Protein AF-D5AR14-F1 (afdb_monomer)

Solvent-accessible surface area (backbone atoms only — not comparable to full-atom values): 4590 Å² total; per-residue (Å²): 142,84,81,80,82,78,88,74,90,72,55,76,80,64,60,74,76,48,94,81,49,70,68,60,55,51,50,51,57,45,25,63,72,44,46,78,48,75,50,72,48,72,48,65,57,95,94,38,84,74,43,83,41,83,44,78,47,78,48,48,34,73,70,53,56,65,74,76,118

Structure (mmCIF, N/CA/C/O backbone):
data_AF-D5AR14-F1
#
_entry.id   AF-D5AR14-F1
#
loop_
_atom_site.group_PDB
_atom_site.id
_atom_site.type_symbol
_atom_site.label_atom_id
_atom_site.label_alt_id
_atom_site.label_comp_id
_atom_site.label_asym_id
_atom_site.label_entity_id
_atom_site.label_seq_id
_atom_site.pdbx_PDB_ins_code
_atom_site.Cartn_x
_atom_site.Cartn_y
_atom_site.Cartn_z
_atom_site.occupancy
_atom_site.B_iso_or_equiv
_atom_site.auth_seq_id
_atom_site.auth_comp_id
_atom_site.auth_asym_id
_atom_site.auth_atom_id
_atom_site.pdbx_PDB_model_num
ATOM 1 N N . MET A 1 1 ? -12.064 14.757 -7.058 1.00 40.84 1 MET A N 1
ATOM 2 C CA . MET A 1 1 ? -10.797 14.008 -7.128 1.00 40.84 1 MET A CA 1
ATOM 3 C C . MET A 1 1 ? -11.077 12.696 -6.433 1.00 40.84 1 MET A C 1
ATOM 5 O O . MET A 1 1 ? -10.999 12.643 -5.220 1.00 40.84 1 MET A O 1
ATOM 9 N N . ASP A 1 2 ? -11.573 11.723 -7.187 1.00 46.09 2 ASP A N 1
ATOM 10 C CA . ASP A 1 2 ? -11.990 10.420 -6.666 1.00 46.09 2 ASP A CA 1
ATOM 11 C C . ASP A 1 2 ? -11.417 9.387 -7.636 1.00 46.09 2 ASP A C 1
ATOM 13 O O . ASP A 1 2 ? -12.064 8.975 -8.596 1.00 46.09 2 ASP A O 1
ATOM 17 N N . ASP A 1 3 ? -10.123 9.114 -7.474 1.00 45.38 3 ASP A N 1
ATOM 18 C CA . ASP A 1 3 ? -9.416 8.085 -8.233 1.00 45.38 3 ASP A CA 1
ATOM 19 C C . ASP A 1 3 ? -9.283 6.875 -7.310 1.00 45.38 3 ASP A C 1
ATOM 21 O O . ASP A 1 3 ? -8.309 6.689 -6.579 1.00 45.38 3 ASP A O 1
ATOM 25 N N . ARG A 1 4 ? -10.380 6.123 -7.219 1.00 53.78 4 ARG A N 1
ATOM 26 C CA . ARG A 1 4 ? -10.498 4.946 -6.361 1.00 53.78 4 ARG A CA 1
ATOM 27 C C . ARG A 1 4 ? -9.668 3.823 -6.974 1.00 53.78 4 ARG A C 1
ATOM 29 O O . ARG A 1 4 ? -10.173 3.022 -7.760 1.00 53.78 4 ARG A O 1
ATOM 36 N N . PHE A 1 5 ? -8.389 3.791 -6.616 1.00 46.16 5 PHE A N 1
ATOM 37 C CA . PHE A 1 5 ? -7.463 2.729 -6.985 1.00 46.16 5 PHE A CA 1
ATOM 38 C C . PHE A 1 5 ? -7.962 1.398 -6.402 1.00 46.16 5 PHE A C 1
ATOM 40 O O . PHE A 1 5 ? -7.879 1.149 -5.201 1.00 46.16 5 PHE A O 1
ATOM 47 N N . SER A 1 6 ? -8.555 0.557 -7.251 1.00 53.38 6 SER A N 1
ATOM 48 C CA . SER A 1 6 ? -9.032 -0.773 -6.872 1.00 53.38 6 SER A CA 1
ATOM 49 C C . SER A 1 6 ? -7.924 -1.784 -7.139 1.00 53.38 6 SER A C 1
ATOM 51 O O . SER A 1 6 ? -7.676 -2.158 -8.283 1.00 53.38 6 SER A O 1
ATOM 53 N N . LEU A 1 7 ? -7.245 -2.215 -6.074 1.00 52.88 7 LEU A N 1
ATOM 54 C CA . LEU A 1 7 ? -6.289 -3.312 -6.150 1.00 52.88 7 LEU A CA 1
ATOM 55 C C . LEU A 1 7 ? -7.062 -4.635 -6.109 1.00 52.88 7 LEU A C 1
ATOM 57 O O . LEU A 1 7 ? -7.639 -4.998 -5.084 1.00 52.88 7 LEU A O 1
ATOM 61 N N . ARG A 1 8 ? -7.084 -5.352 -7.233 1.00 64.94 8 ARG A N 1
ATOM 62 C CA . ARG A 1 8 ? -7.583 -6.728 -7.310 1.00 64.94 8 ARG A CA 1
ATOM 63 C C . ARG A 1 8 ? -6.378 -7.662 -7.370 1.00 64.94 8 ARG A C 1
ATOM 65 O O . ARG A 1 8 ? -5.481 -7.457 -8.182 1.00 64.94 8 ARG A O 1
ATOM 72 N N . LEU A 1 9 ? -6.351 -8.666 -6.498 1.00 62.00 9 LEU A N 1
ATOM 73 C CA . LEU A 1 9 ? -5.373 -9.745 -6.587 1.00 62.00 9 LEU A CA 1
ATOM 74 C C . LEU A 1 9 ? -5.791 -10.656 -7.740 1.00 62.00 9 LEU A C 1
ATOM 76 O O . LEU A 1 9 ? -6.882 -11.224 -7.705 1.00 62.00 9 LEU A O 1
ATOM 80 N N . PHE A 1 10 ? -4.940 -10.743 -8.756 1.00 65.50 10 PHE A N 1
ATOM 81 C CA . PHE A 1 10 ? -5.122 -11.645 -9.885 1.00 65.50 10 PHE A CA 1
ATOM 82 C C . PHE A 1 10 ? -4.483 -12.992 -9.563 1.00 65.50 10 PHE A C 1
ATOM 84 O O . PHE A 1 10 ? -3.391 -13.050 -8.987 1.00 65.50 10 PHE A O 1
ATOM 91 N N . GLY A 1 11 ? -5.162 -14.077 -9.928 1.00 67.75 11 GLY A N 1
ATOM 92 C CA . GLY A 1 11 ? -4.540 -15.397 -9.909 1.00 67.75 11 GLY A CA 1
ATOM 93 C C . GLY A 1 11 ? -3.399 -15.455 -10.934 1.00 67.75 11 GLY A C 1
ATOM 94 O O . GLY A 1 11 ? -3.477 -14.764 -11.950 1.00 67.75 11 GLY A O 1
ATOM 95 N N . PRO A 1 12 ? -2.352 -16.275 -10.721 1.00 56.12 12 PRO A N 1
ATOM 96 C CA . PRO A 1 12 ? -1.251 -16.406 -11.679 1.00 56.12 12 PRO A CA 1
ATOM 97 C C . PRO A 1 12 ? -1.769 -16.716 -13.093 1.00 56.12 12 PRO A C 1
ATOM 99 O O . PRO A 1 12 ? -1.340 -16.079 -14.045 1.00 56.12 12 PRO A O 1
ATOM 102 N N . GLU A 1 13 ? -2.783 -17.580 -13.205 1.00 64.50 13 GLU A N 1
ATOM 103 C CA . GLU A 1 13 ? -3.454 -17.956 -14.461 1.00 64.50 13 GLU A CA 1
ATOM 104 C C . GLU A 1 13 ? -4.088 -16.765 -15.217 1.00 64.50 13 GLU A C 1
ATOM 106 O O . GLU A 1 13 ? -4.131 -16.769 -16.442 1.00 64.50 13 GLU A O 1
ATOM 111 N N . GLU A 1 14 ? -4.558 -15.726 -14.513 1.00 64.19 14 GLU A N 1
ATOM 112 C CA . GLU A 1 14 ? -5.238 -14.561 -15.112 1.00 64.19 14 GLU A CA 1
ATOM 113 C C . GLU A 1 14 ? -4.254 -13.535 -15.692 1.00 64.19 14 GLU A C 1
ATOM 115 O O . GLU A 1 14 ? -4.609 -12.753 -16.574 1.00 64.19 14 GLU A O 1
ATOM 120 N N . VAL A 1 15 ? -3.010 -13.527 -15.205 1.00 63.00 15 VAL A N 1
ATOM 121 C CA . VAL A 1 15 ? -1.964 -12.595 -15.654 1.00 63.00 15 VAL A CA 1
ATOM 122 C C . VAL A 1 15 ? -1.356 -13.044 -16.987 1.00 63.00 15 VAL A C 1
ATOM 124 O O . VAL A 1 15 ? -0.950 -12.203 -17.789 1.00 63.00 15 VAL A O 1
ATOM 127 N N . PHE A 1 16 ? -1.325 -14.353 -17.255 1.00 61.22 16 PHE A N 1
ATOM 128 C CA . PHE A 1 16 ? -0.687 -14.917 -18.450 1.00 61.22 16 PHE A CA 1
ATOM 129 C C . PHE A 1 16 ? -1.459 -14.673 -19.759 1.00 61.22 16 PHE A C 1
ATOM 131 O O . PHE A 1 16 ? -0.853 -14.754 -20.825 1.00 61.22 16 PHE A O 1
ATOM 138 N N . ASP A 1 17 ? -2.749 -14.322 -19.690 1.00 61.78 17 ASP A N 1
ATOM 139 C CA . ASP A 1 17 ? -3.607 -14.049 -20.860 1.00 61.78 17 ASP A CA 1
ATOM 140 C C . ASP A 1 17 ? -3.687 -12.550 -21.237 1.00 61.78 17 ASP A C 1
ATOM 142 O O . ASP A 1 17 ? -4.335 -12.175 -22.219 1.00 61.78 17 ASP A O 1
ATOM 146 N N . ALA A 1 18 ? -3.028 -11.658 -20.483 1.00 61.81 18 ALA A N 1
ATOM 147 C CA . ALA A 1 18 ? -3.007 -10.225 -20.777 1.00 61.81 18 ALA A CA 1
ATOM 148 C C . ALA A 1 1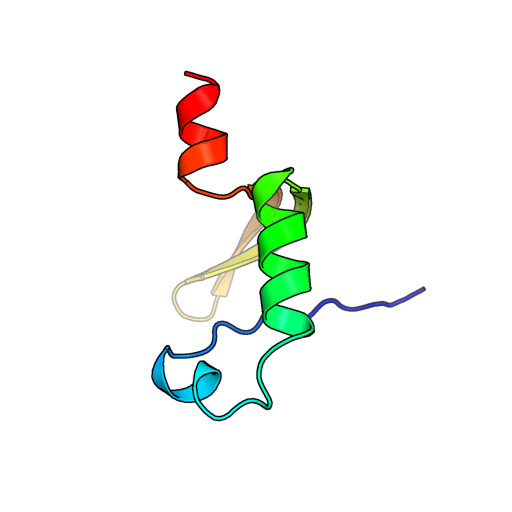8 ? -1.952 -9.878 -21.853 1.00 61.81 18 ALA A C 1
ATOM 150 O O . ALA A 1 18 ? -0.830 -10.389 -21.791 1.00 61.81 18 ALA A O 1
ATOM 151 N N . PRO A 1 19 ? -2.245 -8.975 -22.817 1.00 57.84 19 PRO A N 1
ATOM 152 C CA . PRO A 1 19 ? -1.277 -8.536 -23.825 1.00 57.84 19 PRO A CA 1
ATOM 153 C C . PRO A 1 19 ? -0.060 -7.893 -23.142 1.00 57.84 19 PRO A C 1
ATOM 155 O O . PRO A 1 19 ? -0.152 -6.839 -22.511 1.00 57.84 19 PRO A O 1
ATOM 158 N N . SER A 1 20 ? 1.070 -8.592 -23.218 1.00 62.91 20 SER A N 1
ATOM 159 C CA . SER A 1 20 ? 2.155 -8.520 -22.239 1.00 62.91 20 SER A CA 1
ATOM 160 C C . SER A 1 20 ? 3.352 -7.736 -22.774 1.00 62.91 20 SER A C 1
ATOM 162 O O . SER A 1 20 ? 3.927 -8.060 -23.811 1.00 62.91 20 SER A O 1
ATOM 164 N N . GLY A 1 21 ? 3.718 -6.693 -22.037 1.00 62.12 21 GLY A N 1
ATOM 165 C CA . GLY A 1 21 ? 4.912 -5.878 -22.241 1.00 62.12 21 GLY A CA 1
ATOM 166 C C . GLY A 1 21 ? 4.816 -4.652 -21.345 1.00 62.12 21 GLY A C 1
ATOM 167 O O . GLY A 1 21 ? 5.278 -4.662 -20.214 1.00 62.12 21 GLY A O 1
ATOM 168 N N . GLY A 1 22 ? 4.042 -3.652 -21.776 1.00 77.12 22 GLY A N 1
ATOM 169 C CA . GLY A 1 22 ? 4.010 -2.342 -21.118 1.00 77.12 22 GLY A CA 1
ATOM 170 C C . GLY A 1 22 ? 3.657 -2.348 -19.625 1.00 77.12 22 GLY A C 1
ATOM 171 O O . GLY A 1 22 ? 4.364 -1.727 -18.846 1.00 77.12 22 GLY A O 1
ATOM 172 N N . LEU A 1 23 ? 2.591 -3.034 -19.189 1.00 77.00 23 LEU A N 1
ATOM 173 C CA . LEU A 1 23 ? 2.199 -2.997 -17.770 1.00 77.00 23 LEU A CA 1
ATOM 174 C C . LEU A 1 23 ? 3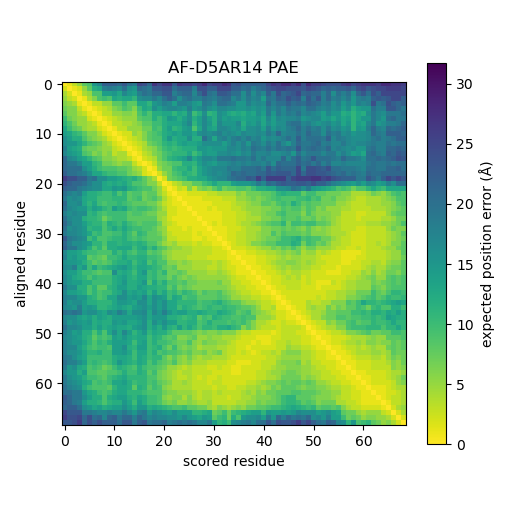.205 -3.722 -16.872 1.00 77.00 23 LEU A C 1
ATOM 176 O O . LEU A 1 23 ? 3.513 -3.230 -15.792 1.00 77.00 23 LEU A O 1
ATOM 180 N N . ALA A 1 24 ? 3.700 -4.875 -17.323 1.00 82.94 24 ALA A N 1
ATOM 181 C CA . ALA A 1 24 ? 4.682 -5.647 -16.576 1.00 82.94 24 ALA A CA 1
ATOM 182 C C . ALA A 1 24 ? 5.993 -4.861 -16.446 1.00 82.94 24 ALA A C 1
ATOM 184 O O . ALA A 1 24 ? 6.486 -4.711 -15.334 1.00 82.94 24 ALA A O 1
ATOM 185 N N . ASP A 1 25 ? 6.478 -4.267 -17.541 1.00 83.62 25 ASP A N 1
ATOM 186 C CA . ASP A 1 25 ? 7.699 -3.452 -17.554 1.00 83.62 25 ASP A CA 1
ATOM 187 C C . ASP A 1 25 ? 7.568 -2.201 -16.667 1.00 83.62 25 ASP A C 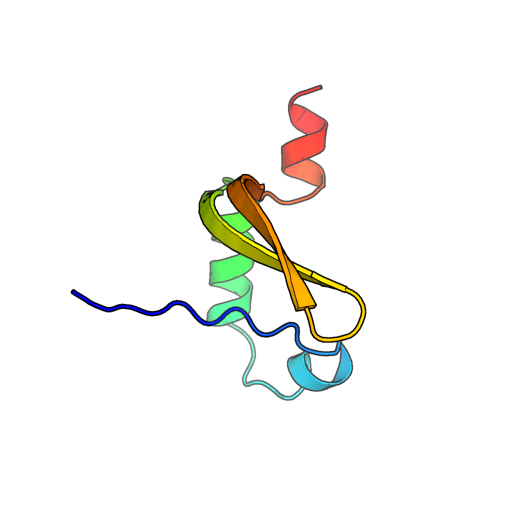1
ATOM 189 O O . ASP A 1 25 ? 8.497 -1.824 -15.951 1.00 83.62 25 ASP A O 1
ATOM 193 N N . LEU A 1 26 ? 6.394 -1.557 -16.672 1.00 83.44 26 LEU A N 1
ATOM 194 C CA . LEU A 1 26 ? 6.109 -0.422 -15.790 1.00 83.44 26 LEU A CA 1
ATOM 195 C C . LEU A 1 26 ? 6.077 -0.838 -14.317 1.00 83.44 26 LEU A C 1
ATOM 197 O O . LEU A 1 26 ? 6.603 -0.116 -13.469 1.00 83.44 26 LEU A O 1
ATOM 201 N N . LEU A 1 27 ? 5.459 -1.979 -14.006 1.00 84.50 27 LEU A N 1
ATOM 202 C CA . LEU A 1 27 ? 5.383 -2.489 -12.641 1.00 84.50 27 LEU A CA 1
ATOM 203 C C . LEU A 1 27 ? 6.766 -2.910 -12.133 1.00 84.50 27 LEU A C 1
ATOM 205 O O . LEU A 1 27 ? 7.104 -2.601 -10.994 1.00 84.50 27 LEU A O 1
ATOM 209 N N . ASP A 1 28 ? 7.577 -3.543 -12.980 1.00 85.62 28 ASP A N 1
ATOM 210 C CA . ASP A 1 28 ? 8.950 -3.938 -12.661 1.00 85.62 28 ASP A CA 1
ATOM 211 C C . ASP A 1 28 ? 9.822 -2.711 -12.361 1.00 85.62 28 ASP A C 1
ATOM 213 O O . ASP A 1 28 ? 10.472 -2.635 -11.317 1.00 85.62 28 ASP A O 1
ATOM 217 N N . GLY A 1 29 ? 9.735 -1.673 -13.199 1.00 85.19 29 GLY A N 1
ATOM 218 C CA . GLY A 1 29 ? 10.406 -0.397 -12.953 1.00 85.19 29 GLY A CA 1
ATOM 219 C C . GLY A 1 29 ? 9.953 0.276 -11.653 1.00 85.19 29 GLY A C 1
ATOM 220 O O . GLY A 1 29 ? 10.782 0.794 -10.903 1.00 85.19 29 GLY A O 1
ATOM 221 N N . LEU A 1 30 ? 8.654 0.248 -11.350 1.00 87.38 30 LEU A N 1
ATOM 222 C CA . LEU A 1 30 ? 8.096 0.838 -10.133 1.00 87.38 30 LEU A CA 1
ATOM 223 C C . LEU A 1 30 ? 8.561 0.097 -8.870 1.00 87.38 30 LEU A C 1
ATOM 225 O O . LEU A 1 30 ? 9.011 0.720 -7.908 1.00 87.38 30 LEU A O 1
ATOM 229 N N . LEU A 1 31 ? 8.492 -1.235 -8.886 1.00 87.44 31 LEU A N 1
ATOM 230 C CA . LEU A 1 31 ? 8.909 -2.080 -7.768 1.00 87.44 31 LEU A CA 1
ATOM 231 C C . LEU A 1 31 ? 10.430 -2.086 -7.586 1.00 87.44 31 LEU A C 1
ATOM 233 O O . LEU A 1 31 ? 10.892 -2.181 -6.451 1.00 87.44 31 LEU A O 1
ATOM 237 N N . GLY A 1 32 ? 11.208 -1.926 -8.658 1.00 86.81 32 GLY A N 1
ATOM 238 C CA . GLY A 1 32 ? 12.663 -1.794 -8.581 1.00 86.81 32 GLY A CA 1
ATOM 239 C C . GLY A 1 32 ? 13.130 -0.542 -7.828 1.00 86.81 32 GLY A C 1
ATOM 240 O O . GLY A 1 32 ? 14.154 -0.590 -7.153 1.00 86.81 32 GLY A O 1
ATOM 241 N N . HIS A 1 33 ? 12.374 0.561 -7.897 1.00 85.38 33 HIS A N 1
ATOM 242 C CA . HIS A 1 33 ? 12.674 1.794 -7.149 1.00 85.38 33 HIS A CA 1
ATOM 243 C C . HIS A 1 33 ? 11.999 1.841 -5.773 1.00 85.38 33 HIS A C 1
ATOM 245 O O . HIS A 1 33 ? 12.481 2.524 -4.871 1.00 85.38 33 HIS A O 1
ATOM 251 N N . GLY A 1 34 ? 10.902 1.104 -5.610 1.00 87.31 34 GLY A N 1
ATOM 252 C CA . GLY A 1 34 ? 10.083 1.116 -4.410 1.00 87.31 34 GLY A CA 1
ATOM 253 C C . GLY A 1 34 ? 9.053 2.248 -4.409 1.00 87.31 34 GLY A C 1
ATOM 254 O O . GLY A 1 34 ? 9.291 3.356 -4.890 1.00 87.31 34 GLY A O 1
ATOM 255 N N . ILE A 1 35 ? 7.884 1.964 -3.843 1.00 89.44 35 ILE A N 1
ATOM 256 C CA . ILE A 1 35 ? 6.770 2.900 -3.689 1.00 89.44 35 ILE A CA 1
ATOM 257 C C . ILE A 1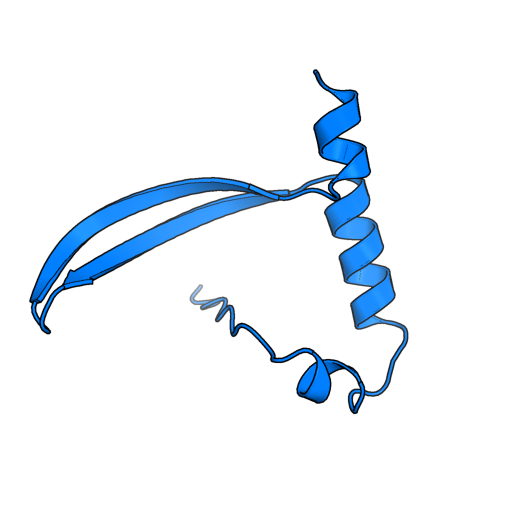 35 ? 6.241 2.891 -2.267 1.00 89.44 35 ILE A C 1
ATOM 259 O O . ILE A 1 35 ? 6.257 1.867 -1.588 1.00 89.44 35 ILE A O 1
ATOM 263 N N . VAL A 1 36 ? 5.712 4.033 -1.839 1.00 90.81 36 VAL A N 1
ATOM 264 C CA . VAL A 1 36 ? 4.982 4.146 -0.578 1.00 90.81 36 VAL A CA 1
ATOM 265 C C . VAL A 1 36 ? 3.489 4.051 -0.868 1.00 90.81 36 VAL A C 1
ATOM 267 O O . VAL A 1 36 ? 2.944 4.852 -1.627 1.00 90.81 36 VAL A O 1
ATOM 270 N N . LEU A 1 37 ? 2.828 3.073 -0.259 1.00 88.44 37 LEU A N 1
ATOM 271 C CA . LEU A 1 37 ? 1.380 2.979 -0.215 1.00 88.44 37 LEU A CA 1
ATOM 272 C C . LEU A 1 37 ? 0.849 3.664 1.037 1.00 88.44 37 LEU A C 1
ATOM 274 O O . LEU A 1 37 ? 1.231 3.316 2.155 1.00 88.44 37 LEU A O 1
ATOM 278 N N . HIS A 1 38 ? -0.099 4.569 0.824 1.00 91.62 38 HIS A N 1
ATOM 279 C CA . HIS A 1 38 ? -0.959 5.115 1.860 1.00 91.62 38 HIS A CA 1
ATOM 280 C C . HIS A 1 38 ? -2.394 4.713 1.563 1.00 91.62 38 HIS A C 1
ATOM 282 O O . HIS A 1 38 ? -2.854 4.834 0.427 1.00 91.62 38 HIS A O 1
ATOM 288 N N . GLY A 1 39 ? -3.098 4.235 2.574 1.00 87.50 39 GLY A N 1
ATOM 289 C CA . GLY A 1 39 ? -4.495 3.876 2.424 1.00 87.50 39 GLY A CA 1
ATOM 290 C C . GLY A 1 39 ? -5.118 3.508 3.747 1.00 87.50 39 GLY A C 1
ATOM 291 O O . GLY A 1 39 ? -4.503 3.640 4.799 1.00 87.50 39 GLY A O 1
ATOM 292 N N . ASP A 1 40 ? -6.334 3.004 3.668 1.00 90.12 40 ASP A N 1
ATOM 293 C CA . ASP A 1 40 ? -7.117 2.613 4.821 1.00 90.12 40 ASP A CA 1
ATOM 294 C C . ASP A 1 40 ? -7.773 1.274 4.510 1.00 90.12 40 ASP A C 1
ATOM 296 O O . ASP A 1 40 ? -8.261 1.058 3.396 1.00 90.12 40 ASP A O 1
ATOM 300 N N . LEU A 1 41 ? -7.774 0.359 5.472 1.00 87.88 41 LEU A N 1
ATOM 301 C CA . LEU A 1 41 ? -8.466 -0.916 5.337 1.00 87.88 41 LEU A CA 1
ATOM 302 C C . LEU A 1 41 ? -9.308 -1.198 6.572 1.00 87.88 41 LEU A C 1
ATOM 304 O O . LEU A 1 41 ? -8.935 -0.858 7.697 1.00 87.88 41 LEU A O 1
ATOM 308 N N . TRP A 1 42 ? -10.441 -1.850 6.340 1.00 90.31 42 TRP A N 1
ATOM 309 C CA . TRP A 1 42 ? -11.269 -2.397 7.398 1.00 90.31 42 TRP A CA 1
ATOM 310 C C . TRP A 1 42 ? -11.030 -3.900 7.502 1.00 90.31 42 TRP A C 1
ATOM 312 O O . TRP A 1 42 ? -10.968 -4.602 6.491 1.00 90.31 42 TRP A O 1
ATOM 322 N N . LEU A 1 43 ? -10.860 -4.389 8.726 1.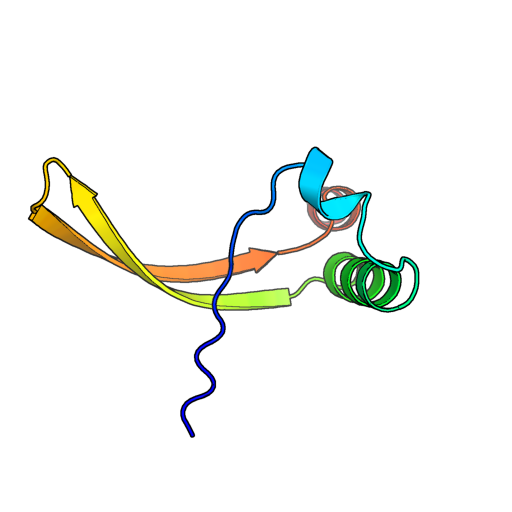00 87.62 43 LEU A N 1
ATOM 323 C CA . LEU A 1 43 ? -10.794 -5.815 9.010 1.00 87.62 43 LEU A CA 1
ATOM 324 C C . LEU A 1 43 ? -12.161 -6.281 9.500 1.00 87.62 43 LEU A C 1
ATOM 326 O O . LEU A 1 43 ? -12.567 -6.004 10.636 1.00 87.62 43 LEU A O 1
ATOM 330 N N . THR A 1 44 ? -12.839 -7.013 8.625 1.00 90.31 44 THR A N 1
ATOM 331 C CA . THR A 1 44 ? -14.115 -7.665 8.897 1.00 90.31 44 THR A CA 1
ATOM 332 C C . THR A 1 44 ? -13.869 -9.083 9.407 1.00 90.31 44 THR A C 1
ATOM 334 O O . THR A 1 44 ? -13.145 -9.861 8.781 1.00 90.31 44 THR A O 1
ATOM 337 N N . VAL A 1 45 ? -14.488 -9.460 10.524 1.00 89.50 45 VAL A N 1
ATOM 338 C CA . VAL A 1 45 ? -14.494 -10.853 11.006 1.00 89.50 45 VAL A CA 1
ATOM 339 C C . VAL A 1 45 ? -15.935 -11.256 11.254 1.00 89.50 45 VAL A C 1
ATOM 341 O O . VAL A 1 45 ? -16.650 -10.545 11.945 1.00 89.50 45 VAL A O 1
ATOM 344 N N . ALA A 1 46 ? -16.357 -12.396 10.701 1.00 91.81 46 ALA A N 1
ATOM 345 C CA . ALA A 1 46 ? -17.732 -12.886 10.827 1.00 91.81 46 ALA A CA 1
ATOM 346 C C . ALA A 1 46 ? -18.792 -11.825 10.447 1.00 91.81 46 ALA A C 1
ATOM 348 O O . ALA A 1 46 ? -19.740 -11.600 11.195 1.00 91.81 46 ALA A O 1
ATOM 349 N N . ASP A 1 47 ? -18.612 -11.171 9.291 1.00 86.62 47 ASP A N 1
ATOM 350 C CA . ASP A 1 47 ? -19.517 -10.141 8.743 1.00 86.62 47 ASP A CA 1
ATOM 351 C C . ASP A 1 47 ? -19.672 -8.860 9.587 1.00 86.62 47 ASP A C 1
ATOM 353 O O . ASP A 1 47 ? -20.554 -8.042 9.320 1.00 86.62 47 ASP A O 1
ATOM 357 N N . VAL A 1 48 ? -18.804 -8.634 10.581 1.00 89.50 48 VAL A N 1
ATOM 358 C CA . VAL A 1 48 ? -18.763 -7.366 11.322 1.00 89.50 48 VAL A CA 1
ATOM 359 C C . VAL A 1 48 ? -17.444 -6.625 11.124 1.00 89.50 48 VAL A C 1
ATOM 361 O O . VAL A 1 48 ? -16.359 -7.190 11.280 1.00 89.50 48 VAL A O 1
ATOM 364 N N . GLU A 1 49 ? -17.554 -5.336 10.793 1.00 85.56 49 GLU A N 1
ATOM 365 C CA . GLU A 1 49 ? -16.433 -4.398 10.699 1.00 85.56 49 GLU A CA 1
ATOM 366 C C . GLU A 1 49 ? -15.892 -4.124 12.110 1.00 85.56 49 GLU A C 1
ATOM 368 O O . GLU A 1 49 ? -16.539 -3.446 12.910 1.00 85.56 49 GLU A O 1
ATOM 373 N N . LEU A 1 50 ? -14.731 -4.688 12.452 1.00 87.00 50 LEU A N 1
ATOM 374 C CA . LEU A 1 50 ? -14.188 -4.633 13.816 1.00 87.00 50 LEU A CA 1
ATOM 375 C C . LEU A 1 50 ? -13.069 -3.611 13.972 1.00 87.00 50 LEU A C 1
ATOM 377 O O . LEU A 1 50 ? -12.947 -2.990 15.028 1.00 87.00 50 LEU A O 1
ATOM 381 N N . VAL A 1 51 ? -12.222 -3.470 12.952 1.00 91.19 51 VAL A N 1
ATOM 382 C CA . VAL A 1 51 ? -10.991 -2.682 13.063 1.00 91.19 51 VAL A CA 1
ATOM 383 C C . VAL A 1 51 ? -10.784 -1.837 11.820 1.00 91.19 51 VAL A C 1
ATOM 385 O O . VAL A 1 51 ? -10.763 -2.357 10.709 1.00 91.19 51 VAL A O 1
ATOM 388 N N . TYR A 1 52 ? -10.566 -0.544 12.034 1.00 90.81 52 TYR A N 1
ATOM 389 C CA . TYR A 1 52 ? -10.027 0.365 11.032 1.00 90.81 52 TYR A CA 1
ATOM 390 C C . TYR A 1 52 ? -8.507 0.422 11.153 1.00 90.81 52 TYR A C 1
ATOM 392 O O . TYR A 1 52 ? -7.979 0.619 12.251 1.00 90.81 52 TYR A O 1
ATOM 400 N N . VAL A 1 53 ? -7.805 0.291 10.034 1.00 89.12 53 VAL A N 1
ATOM 401 C CA . VAL A 1 53 ? -6.347 0.368 9.978 1.00 89.12 53 VAL A CA 1
ATOM 402 C C . VAL A 1 53 ? -5.943 1.406 8.942 1.00 89.12 53 VAL A C 1
ATOM 404 O O . VAL A 1 53 ? -6.202 1.233 7.754 1.00 89.12 53 VAL A O 1
ATOM 407 N N . GLY A 1 54 ? -5.251 2.452 9.396 1.00 89.00 54 GLY A N 1
ATOM 408 C CA . GLY A 1 54 ? -4.476 3.312 8.506 1.00 89.00 54 GLY A CA 1
ATOM 409 C C . GLY A 1 54 ? -3.232 2.556 8.035 1.00 89.00 54 GLY A C 1
ATOM 410 O O . GLY A 1 54 ? -2.391 2.164 8.846 1.00 89.00 54 GLY A O 1
ATOM 411 N N . LEU A 1 55 ? -3.131 2.320 6.733 1.00 89.25 55 LEU A N 1
ATOM 412 C CA . LEU A 1 55 ? -2.041 1.615 6.071 1.00 89.25 55 LEU A CA 1
ATOM 413 C C . LEU A 1 55 ? -0.981 2.613 5.590 1.00 89.25 55 LEU A C 1
ATOM 415 O O . LEU A 1 55 ? -1.260 3.511 4.798 1.00 89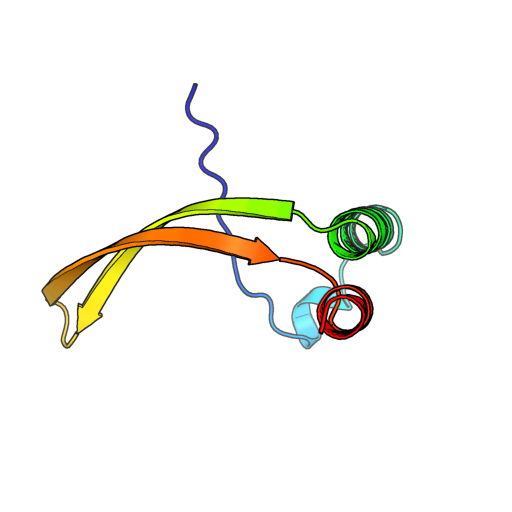.25 55 LEU A O 1
ATOM 419 N N . SER A 1 56 ? 0.259 2.403 6.026 1.00 92.44 56 SER A N 1
ATOM 420 C CA . SER A 1 56 ? 1.449 3.045 5.469 1.00 92.44 56 SER A CA 1
ATOM 421 C C . SER A 1 56 ? 2.505 1.970 5.257 1.00 92.44 56 SER A C 1
ATOM 423 O O . SER A 1 56 ? 3.065 1.461 6.227 1.00 92.44 56 SER A O 1
ATOM 425 N N . ALA A 1 57 ? 2.754 1.596 4.006 1.00 89.50 57 ALA A N 1
ATOM 426 C CA . ALA A 1 57 ? 3.640 0.488 3.662 1.00 89.50 57 ALA A CA 1
ATOM 427 C C . ALA A 1 57 ? 4.580 0.861 2.516 1.00 89.50 57 ALA A C 1
ATOM 429 O O . ALA A 1 57 ? 4.225 1.657 1.654 1.00 89.50 57 ALA A O 1
ATOM 430 N N . VAL A 1 58 ? 5.766 0.256 2.484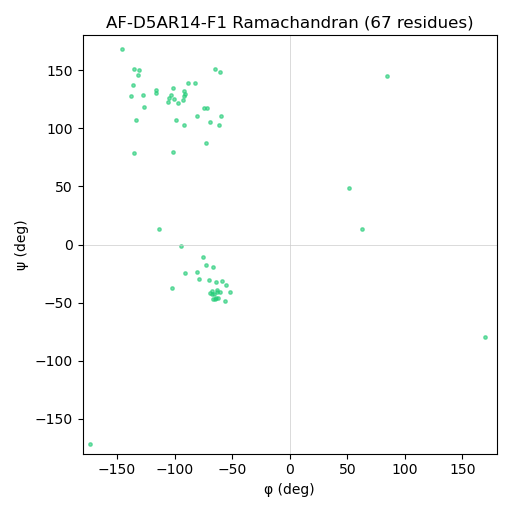 1.00 90.50 58 VAL A N 1
ATOM 431 C CA . VAL A 1 58 ? 6.668 0.332 1.331 1.00 90.50 58 VAL A CA 1
ATOM 432 C C . VAL A 1 58 ? 6.531 -0.961 0.536 1.00 90.50 58 VAL A C 1
ATOM 434 O O . VAL A 1 58 ? 6.701 -2.045 1.092 1.00 90.50 58 VAL A O 1
ATOM 437 N N . LEU A 1 59 ? 6.225 -0.851 -0.755 1.00 89.31 59 LEU A N 1
ATOM 438 C CA . LEU A 1 59 ? 6.301 -1.956 -1.707 1.00 89.31 59 LEU A CA 1
ATOM 439 C C . LEU A 1 59 ? 7.519 -1.774 -2.591 1.00 89.31 59 LEU A C 1
ATOM 441 O O . LEU A 1 59 ? 7.665 -0.751 -3.247 1.00 89.31 59 LEU A O 1
ATOM 445 N N . ALA A 1 60 ? 8.358 -2.793 -2.640 1.00 89.31 60 ALA A N 1
ATOM 446 C CA . ALA A 1 60 ? 9.511 -2.859 -3.518 1.00 89.31 60 ALA A CA 1
ATOM 447 C C . ALA A 1 60 ? 9.720 -4.312 -3.950 1.00 89.31 60 ALA A C 1
ATOM 449 O O . ALA A 1 60 ? 9.121 -5.229 -3.377 1.00 89.31 60 ALA A O 1
ATOM 450 N N . SER A 1 61 ? 10.575 -4.531 -4.945 1.00 87.25 61 SER A N 1
ATOM 451 C CA . SER A 1 61 ? 11.018 -5.878 -5.277 1.00 87.25 61 SER A CA 1
ATOM 452 C C . SER A 1 61 ? 11.734 -6.508 -4.069 1.00 87.25 61 SER A C 1
ATOM 454 O O . SER A 1 61 ? 12.370 -5.801 -3.275 1.00 87.25 61 SER A O 1
ATOM 456 N N . PRO A 1 62 ? 11.651 -7.837 -3.887 1.00 86.81 62 PRO A N 1
ATOM 457 C CA . PRO A 1 62 ? 12.336 -8.522 -2.792 1.00 86.81 62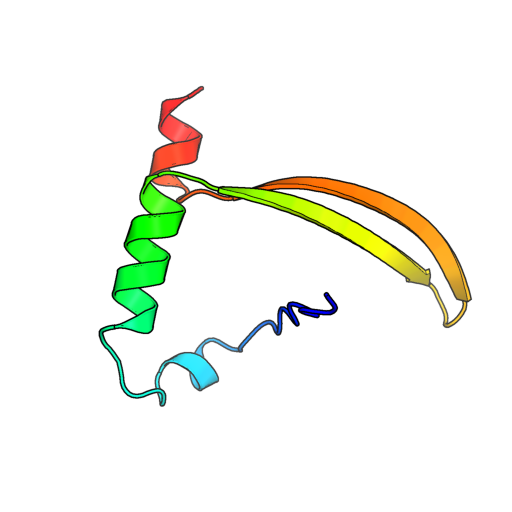 PRO A CA 1
ATOM 458 C C . PRO A 1 62 ? 13.846 -8.246 -2.760 1.00 86.81 62 PRO A C 1
ATOM 460 O O . PRO A 1 62 ? 14.447 -8.166 -1.690 1.00 86.81 62 PRO A O 1
ATOM 463 N N . GLU A 1 63 ? 14.465 -8.098 -3.929 1.00 86.50 63 GLU A N 1
ATOM 464 C CA . GLU A 1 63 ? 15.876 -7.751 -4.101 1.00 86.50 63 GLU A CA 1
ATOM 465 C C . GLU A 1 63 ? 16.169 -6.346 -3.568 1.00 86.50 63 GLU A C 1
ATOM 467 O O . GLU A 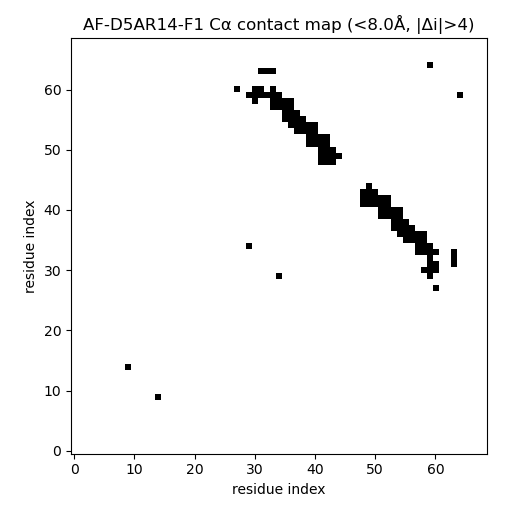1 63 ? 17.125 -6.173 -2.811 1.00 86.50 63 GLU A O 1
ATOM 472 N N . ALA A 1 64 ? 15.330 -5.362 -3.912 1.00 84.38 64 ALA A N 1
ATOM 473 C CA . ALA A 1 64 ? 15.469 -3.992 -3.432 1.00 84.38 64 ALA A CA 1
ATOM 474 C C . ALA A 1 64 ? 15.305 -3.910 -1.906 1.00 84.38 64 ALA A C 1
ATOM 476 O O . ALA A 1 64 ? 16.102 -3.243 -1.246 1.00 84.38 64 ALA A O 1
ATOM 477 N N . LEU A 1 65 ? 14.350 -4.645 -1.325 1.00 84.31 65 LEU A N 1
ATOM 478 C CA . LEU A 1 65 ? 14.117 -4.639 0.123 1.00 84.31 65 LEU A CA 1
ATOM 479 C C . LEU A 1 65 ? 15.281 -5.263 0.914 1.00 84.31 65 LEU A C 1
ATOM 481 O O . LEU A 1 65 ? 15.710 -4.700 1.916 1.00 84.31 65 LEU A O 1
ATOM 485 N N . ARG A 1 66 ? 15.834 -6.387 0.439 1.00 83.62 66 ARG A N 1
ATOM 486 C CA . ARG A 1 66 ? 16.981 -7.065 1.078 1.00 83.62 66 ARG A CA 1
ATOM 487 C C . ARG A 1 66 ? 18.284 -6.266 1.021 1.00 83.62 66 ARG A C 1
ATOM 489 O O . ARG A 1 66 ? 19.200 -6.554 1.777 1.00 83.62 66 ARG A O 1
ATOM 496 N N . SER A 1 67 ? 18.395 -5.296 0.114 1.00 71.88 67 SER A N 1
ATOM 497 C CA . SER A 1 67 ? 19.601 -4.467 -0.032 1.00 71.88 67 SER A CA 1
ATOM 498 C C . SER A 1 67 ? 19.773 -3.403 1.064 1.00 71.88 67 SER A C 1
ATOM 500 O O . SER A 1 67 ? 20.824 -2.771 1.128 1.00 71.88 67 SER A O 1
ATOM 502 N N . HIS A 1 68 ? 18.740 -3.184 1.884 1.00 56.91 68 HIS A N 1
ATOM 503 C CA . HIS A 1 68 ? 18.680 -2.162 2.935 1.00 56.91 68 HIS A CA 1
ATOM 504 C C . HIS A 1 68 ? 18.618 -2.748 4.366 1.00 56.91 68 HIS A C 1
ATOM 506 O O . HIS A 1 68 ? 18.330 -2.001 5.304 1.00 56.91 68 HIS A O 1
ATOM 512 N N . GLU A 1 69 ? 18.892 -4.048 4.542 1.00 51.75 69 GLU A N 1
ATOM 513 C CA . GLU A 1 69 ? 19.261 -4.657 5.841 1.00 51.75 69 GLU A CA 1
ATOM 514 C C . GLU A 1 69 ? 20.782 -4.637 6.046 1.00 51.75 69 GLU A C 1
ATOM 516 O O . GLU A 1 69 ? 21.211 -4.392 7.198 1.00 51.75 69 GLU A O 1
#

Mean predicted aligned error: 10.04 Å

Radius of gyration: 15.69 Å; Cα contacts (8 Å, |Δi|>4): 59; chains: 1; bounding box: 39×32×38 Å

Organism: Rhodobacter capsulatus (strain ATCC BAA-309 / NBRC 16581 / SB1003) (NCBI:txid272942)

Nearest PDB structures (foldseek):
  7r1c-assembly1_N  TM=5.000E-01  e=6.270E-03  Priestia megaterium NBRC 15308 = ATCC 14581
  8gbs-assembly1_A1  TM=4.606E-01  e=2.376E-02  Dolichospermum flos-aquae

InterPro domains:
  IPR000638 Gas vesicle protein GvpA-like [PF00741] (23-60)

Sequence (69 aa):
MDDRFSLRLFGPEEVFDAPSGGLADLLDGLLGHGIVLHGDLWLTVADVELVYVGLSAVLASPEALRSHE

Foldseek 3Di:
DCPPDDDDDDDPVRVVPDPDDVVVVVVLVDQQVKDWDWDWDFDDDPNDGDDIDTDTDIHHPPVNVVVVD

Secondary structure (DSSP, 8-state):
-------PPPPHHHHTTS--SHHHHHHHHHHHH-EEEEEEEEEEETTEEEEEEEEEEEE--HHHHHTT-

pLDDT: mean 77.19, std 14.9, range [40.84, 92.44]